Protein AF-A0A3B8QCZ8-F1 (afdb_monomer)

Mean predicted aligned error: 11.07 Å

Radius of gyration: 20.15 Å; Cα contacts (8 Å, |Δi|>4): 61; chains: 1; bounding box: 51×54×47 Å

Sequence (134 aa):
ALLTPEQQTAYAELQREERSNSARLMANSELLQMQSALGLSQEQQDQAFRALYAESERQFGNDPSDGFGQAPNFREMTERKLKALKGVLTPEQYERYRSMQEQQLKMVETLMPKGGKPGDVAIPQINILPVTPP

Foldseek 3Di:
DDADPVRVVVVVVVLVVVQLVQLQVQLVVVLVVLCVQQVADPQLSVQSSVLSSVLSSVVSVDDVVVVPPDDPPLVVSLVSSLVSSVVSHDPVSSVSSNVVSVVVVVVVVVQDDPPPDPPPGPPPPPPDDDDDDD

Nearest PDB structures (foldseek):
  3d3c-assembly3_C  TM=4.936E-01  e=5.785E+00  Escherichia coli K-12

pLDDT: mean 80.27, std 18.61, range [37.38, 97.88]

Solvent-accessible surface area (backbone atoms only — not comparable to full-atom values): 7979 Å² total; per-residue (Å²): 136,80,72,52,73,69,52,48,52,55,50,54,50,50,54,51,51,53,37,52,52,51,10,48,52,52,18,51,56,51,45,54,54,44,42,76,75,55,70,59,50,73,69,39,47,55,49,43,36,54,43,39,26,55,53,32,40,52,66,61,62,53,57,73,83,80,45,83,79,59,76,82,60,61,65,61,54,51,52,53,52,50,63,57,38,59,85,54,40,53,74,71,45,42,53,54,51,50,53,53,51,52,52,51,48,52,50,50,61,70,64,49,58,98,72,80,61,93,79,63,67,83,74,76,84,75,84,75,73,85,81,79,80,134

Structure (mmCIF, N/CA/C/O backbone):
data_AF-A0A3B8QCZ8-F1
#
_entry.id   AF-A0A3B8QCZ8-F1
#
loop_
_atom_site.group_PDB
_atom_site.id
_atom_site.type_symbol
_atom_site.label_atom_id
_atom_site.label_alt_id
_atom_site.label_comp_id
_atom_site.label_asym_id
_atom_site.label_entity_id
_atom_site.label_seq_id
_atom_site.pdbx_PDB_ins_code
_atom_site.Cartn_x
_atom_site.Cartn_y
_atom_site.Cartn_z
_atom_site.occupancy
_atom_site.B_iso_or_equiv
_atom_site.auth_seq_id
_atom_site.auth_comp_id
_atom_site.auth_asym_id
_atom_site.auth_atom_id
_atom_site.pdbx_PDB_model_num
ATOM 1 N N . ALA A 1 1 ? 21.831 -11.005 -29.656 1.00 51.06 1 ALA A N 1
ATOM 2 C CA . ALA A 1 1 ? 21.561 -9.627 -30.108 1.00 51.06 1 ALA A CA 1
ATOM 3 C C . ALA A 1 1 ? 21.579 -8.725 -28.882 1.00 51.06 1 ALA A C 1
ATOM 5 O O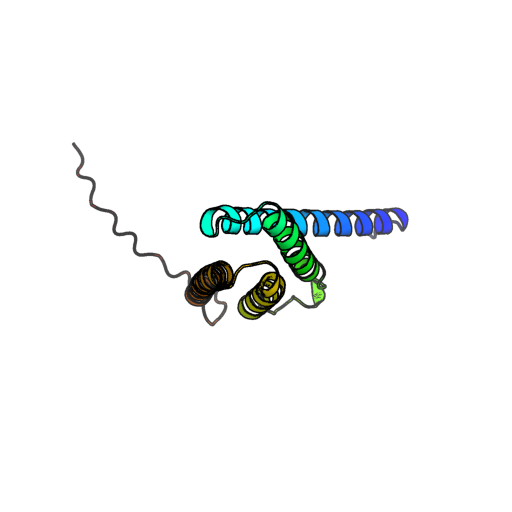 . ALA A 1 1 ? 20.925 -9.070 -27.908 1.00 51.06 1 ALA A O 1
ATOM 6 N N . LEU A 1 2 ? 22.376 -7.657 -28.897 1.00 72.62 2 LEU A N 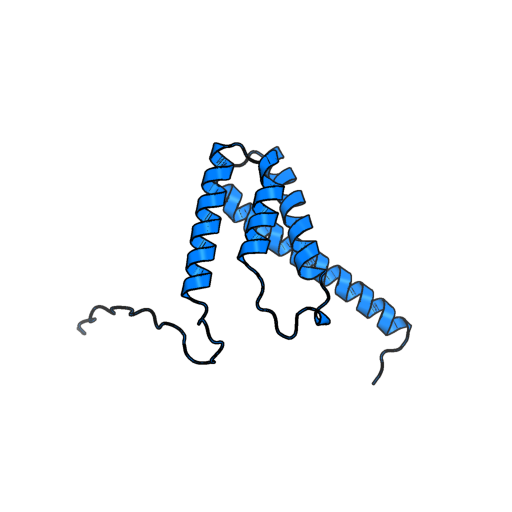1
ATOM 7 C CA . LEU A 1 2 ? 22.367 -6.609 -27.871 1.00 72.62 2 LEU A CA 1
ATOM 8 C C . LEU A 1 2 ? 21.478 -5.478 -28.402 1.00 72.62 2 LEU A C 1
ATOM 10 O O . LEU A 1 2 ? 21.616 -5.109 -29.566 1.00 72.62 2 LEU A O 1
ATOM 14 N N . LEU A 1 3 ? 20.537 -5.006 -27.585 1.00 76.62 3 LEU A N 1
ATOM 15 C CA . LEU A 1 3 ? 19.608 -3.924 -27.930 1.00 76.62 3 LEU A CA 1
ATOM 16 C C . LEU A 1 3 ? 20.383 -2.674 -28.388 1.00 76.62 3 LEU A C 1
ATOM 18 O O . LEU A 1 3 ? 21.423 -2.360 -27.797 1.00 76.62 3 LEU A O 1
ATOM 22 N N . THR A 1 4 ? 19.883 -1.953 -29.400 1.00 82.62 4 THR A N 1
ATOM 23 C CA . THR A 1 4 ? 20.427 -0.628 -29.767 1.00 82.62 4 THR A CA 1
ATOM 24 C C . THR A 1 4 ? 20.248 0.360 -28.603 1.00 82.62 4 THR A C 1
ATOM 26 O O . THR A 1 4 ? 19.394 0.124 -27.747 1.00 82.62 4 THR A O 1
ATOM 29 N N . PRO A 1 5 ? 21.013 1.463 -28.520 1.00 82.12 5 PRO A N 1
ATOM 30 C CA . PRO A 1 5 ? 20.860 2.443 -27.440 1.00 82.12 5 PRO A CA 1
ATOM 31 C C . PRO A 1 5 ? 19.417 2.946 -27.269 1.00 82.12 5 PRO A C 1
ATOM 33 O O . PRO A 1 5 ? 18.913 3.012 -26.153 1.00 82.12 5 PRO A O 1
ATOM 36 N N . GLU A 1 6 ? 18.710 3.197 -28.371 1.00 79.75 6 GLU A N 1
ATOM 37 C CA . GLU A 1 6 ? 17.304 3.617 -28.361 1.00 79.75 6 GLU A CA 1
ATOM 38 C C . GLU A 1 6 ? 16.391 2.514 -27.809 1.00 79.75 6 GLU A C 1
ATOM 40 O O . GLU A 1 6 ? 15.471 2.781 -27.037 1.00 79.75 6 GLU A O 1
ATOM 45 N N . GLN A 1 7 ? 16.674 1.254 -28.155 1.00 82.00 7 GLN A N 1
ATOM 46 C CA . GLN A 1 7 ? 15.956 0.098 -27.620 1.00 82.00 7 GLN A CA 1
ATOM 47 C C . GLN A 1 7 ? 16.240 -0.121 -26.128 1.00 82.00 7 GLN A C 1
ATOM 49 O O . GLN A 1 7 ? 15.352 -0.566 -25.408 1.00 82.00 7 GLN A O 1
ATOM 54 N N . GLN A 1 8 ? 17.442 0.205 -25.642 1.00 82.56 8 GLN A N 1
ATOM 55 C CA . GLN A 1 8 ? 17.772 0.142 -24.214 1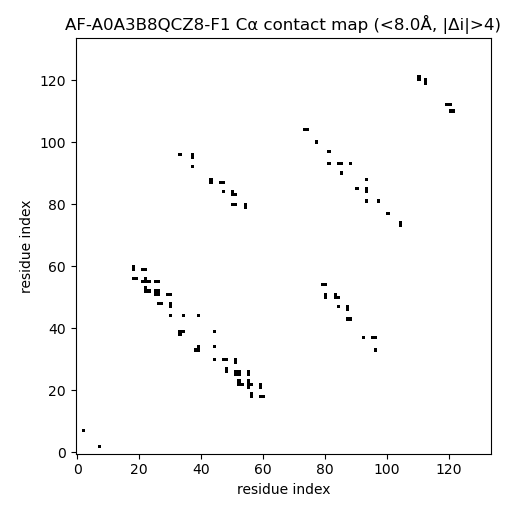.00 82.56 8 GLN A CA 1
ATOM 56 C C . GLN A 1 8 ? 16.990 1.189 -23.416 1.00 82.56 8 GLN A C 1
ATOM 58 O O . GLN A 1 8 ? 16.453 0.864 -22.356 1.00 82.56 8 GLN A O 1
ATOM 63 N N . THR A 1 9 ? 16.875 2.417 -23.932 1.00 85.56 9 THR A N 1
ATOM 64 C CA . THR A 1 9 ? 16.063 3.470 -23.306 1.00 85.56 9 THR A CA 1
ATOM 65 C C . THR A 1 9 ? 14.586 3.085 -23.267 1.00 85.56 9 THR A C 1
ATOM 67 O O . THR A 1 9 ? 13.997 3.084 -22.188 1.00 85.56 9 THR A O 1
ATOM 70 N N . ALA A 1 10 ? 14.012 2.672 -24.402 1.00 86.25 10 ALA A N 1
ATOM 71 C CA . ALA A 1 10 ? 12.611 2.254 -24.469 1.00 86.25 10 ALA A CA 1
ATOM 72 C C . ALA A 1 10 ? 12.317 1.054 -23.550 1.00 86.25 10 ALA A C 1
ATOM 74 O O . ALA A 1 10 ? 11.274 0.990 -22.903 1.00 86.25 10 ALA A O 1
ATOM 75 N N . TYR A 1 11 ? 13.258 0.112 -23.441 1.00 83.81 11 TYR A N 1
ATOM 76 C CA . TYR A 1 11 ? 13.133 -1.026 -22.534 1.00 83.81 11 TYR A CA 1
ATOM 77 C C . TYR A 1 11 ? 13.164 -0.604 -21.058 1.00 83.81 11 TYR A C 1
ATOM 79 O O . TYR A 1 11 ? 12.367 -1.092 -20.259 1.00 83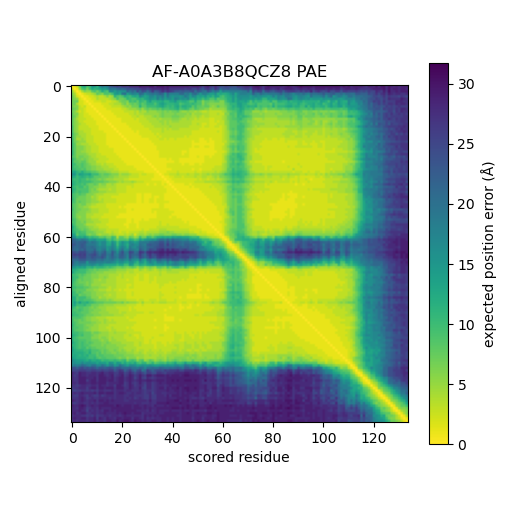.81 11 TYR A O 1
ATOM 87 N N . ALA A 1 12 ? 14.038 0.334 -20.683 1.00 85.56 12 ALA A N 1
ATOM 88 C CA . ALA A 1 12 ? 14.089 0.861 -19.320 1.00 85.56 12 ALA A CA 1
ATOM 89 C C . ALA A 1 12 ? 12.817 1.644 -18.942 1.00 85.56 12 ALA A C 1
ATOM 91 O O . ALA A 1 12 ? 12.382 1.590 -17.789 1.00 85.56 12 ALA A O 1
ATOM 92 N N . GLU A 1 13 ? 12.217 2.362 -19.894 1.00 87.69 13 GLU A N 1
ATOM 93 C CA . GLU A 1 13 ? 10.925 3.034 -19.718 1.00 87.69 13 GLU A CA 1
ATOM 94 C C . GLU A 1 13 ? 9.795 2.020 -19.525 1.00 87.69 13 GLU A C 1
ATOM 96 O O . GLU A 1 13 ? 9.085 2.098 -18.520 1.00 87.69 13 GLU A O 1
ATOM 101 N N . LEU A 1 14 ? 9.710 1.004 -20.390 1.00 86.94 14 LEU A N 1
ATOM 102 C CA . LEU A 1 14 ? 8.736 -0.082 -20.261 1.00 86.94 14 LEU A CA 1
ATOM 103 C C . LEU A 1 14 ? 8.825 -0.765 -18.887 1.00 86.94 14 LEU A C 1
ATOM 105 O O . LEU A 1 14 ? 7.817 -0.922 -18.203 1.00 86.94 14 LEU A O 1
ATOM 109 N N . GLN A 1 15 ? 10.034 -1.089 -18.419 1.00 86.25 15 GLN A N 1
ATOM 110 C CA . GLN A 1 15 ? 10.228 -1.681 -17.091 1.00 86.25 15 GLN A CA 1
ATOM 111 C C . GLN A 1 15 ? 9.778 -0.768 -15.942 1.00 86.25 15 GLN A C 1
ATOM 113 O O . GLN A 1 15 ? 9.380 -1.244 -14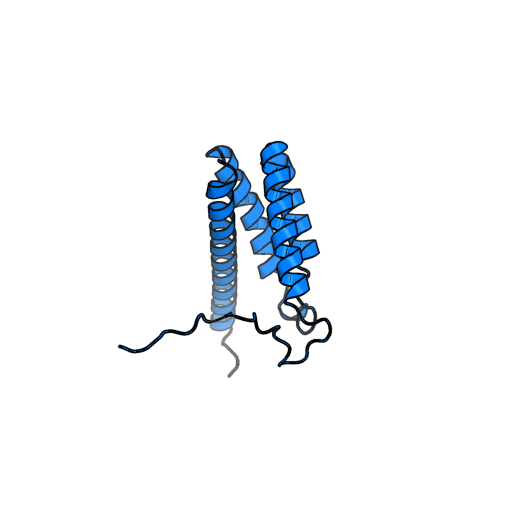.876 1.00 86.25 15 GLN A O 1
ATOM 118 N N . ARG A 1 16 ? 9.879 0.558 -16.087 1.00 87.31 16 ARG A N 1
ATOM 119 C CA . ARG A 1 16 ? 9.360 1.498 -15.079 1.00 87.31 16 ARG A CA 1
ATOM 120 C C . ARG A 1 16 ? 7.835 1.509 -15.082 1.00 87.31 16 ARG A C 1
ATOM 122 O O . ARG A 1 16 ? 7.240 1.456 -14.006 1.00 87.31 16 ARG A O 1
ATOM 129 N N . GLU A 1 17 ? 7.219 1.530 -16.259 1.00 88.62 17 GLU A N 1
ATOM 130 C CA . GLU A 1 17 ? 5.762 1.483 -16.399 1.00 88.62 17 GLU A CA 1
ATOM 131 C C . GLU A 1 17 ? 5.177 0.180 -15.848 1.00 88.62 17 GLU A C 1
ATOM 133 O O . GLU A 1 17 ? 4.238 0.216 -15.054 1.00 88.62 17 GLU A O 1
ATOM 138 N N . GLU A 1 18 ? 5.764 -0.969 -16.185 1.00 88.19 18 GLU A N 1
ATOM 139 C CA . GLU A 1 18 ? 5.331 -2.276 -15.679 1.00 88.19 18 GLU A CA 1
ATOM 140 C C . GLU A 1 18 ? 5.398 -2.358 -14.150 1.00 88.19 18 GLU A C 1
ATOM 142 O O . GLU A 1 18 ? 4.469 -2.866 -13.511 1.00 88.19 18 GLU A O 1
ATOM 147 N N . ARG A 1 19 ? 6.457 -1.807 -13.541 1.00 87.81 19 ARG A N 1
ATOM 148 C CA . ARG A 1 19 ? 6.591 -1.739 -12.079 1.00 87.81 19 ARG A CA 1
ATOM 149 C C . ARG A 1 19 ? 5.514 -0.866 -11.445 1.00 87.81 19 ARG A C 1
ATOM 151 O O . ARG A 1 19 ? 4.883 -1.299 -10.482 1.00 87.81 19 ARG A O 1
ATOM 158 N N . SER A 1 20 ? 5.260 0.322 -11.993 1.00 89.31 20 SER A N 1
ATOM 159 C CA . SER A 1 20 ? 4.202 1.214 -11.495 1.00 89.31 20 SER A CA 1
ATOM 160 C C . SER A 1 20 ? 2.812 0.586 -11.644 1.00 89.31 20 SER A C 1
ATOM 162 O O . SER A 1 20 ? 2.011 0.609 -10.706 1.00 89.31 20 SER A O 1
ATOM 164 N N . ASN A 1 21 ? 2.540 -0.057 -12.781 1.00 91.50 21 ASN A N 1
ATOM 165 C CA . ASN A 1 21 ? 1.284 -0.765 -13.020 1.00 91.50 21 ASN A CA 1
ATOM 166 C C . ASN A 1 21 ? 1.098 -1.921 -12.030 1.00 91.50 21 ASN A C 1
ATOM 168 O O . ASN A 1 21 ? 0.033 -2.044 -11.423 1.00 91.50 21 ASN A O 1
ATOM 172 N N . SER A 1 22 ? 2.142 -2.717 -11.797 1.00 90.50 22 SER A N 1
ATOM 173 C CA . SER A 1 22 ? 2.121 -3.818 -10.825 1.00 90.50 22 SER A CA 1
ATOM 174 C C . SER A 1 22 ? 1.894 -3.315 -9.398 1.00 90.50 22 SER A C 1
ATOM 176 O O . SER A 1 22 ? 1.050 -3.853 -8.677 1.00 90.50 22 SER A O 1
ATOM 178 N N . ALA A 1 23 ? 2.574 -2.234 -9.005 1.00 92.31 23 ALA A N 1
ATOM 179 C CA . ALA A 1 23 ? 2.386 -1.601 -7.704 1.00 92.31 23 ALA A CA 1
ATOM 180 C C . ALA A 1 23 ? 0.954 -1.080 -7.518 1.00 92.31 23 ALA A C 1
ATOM 182 O O . ALA A 1 23 ? 0.341 -1.287 -6.470 1.00 92.31 23 ALA A O 1
ATOM 183 N N . ARG A 1 24 ? 0.381 -0.462 -8.557 1.00 94.50 24 ARG A N 1
ATOM 184 C CA . ARG A 1 24 ? -1.007 0.019 -8.552 1.00 94.50 24 ARG A CA 1
ATOM 185 C C . ARG A 1 24 ? -2.005 -1.124 -8.412 1.00 94.50 24 ARG A C 1
ATOM 187 O O . ARG A 1 24 ? -2.950 -1.004 -7.635 1.00 94.50 24 ARG A O 1
ATOM 194 N N . LEU A 1 25 ? -1.815 -2.215 -9.151 1.00 95.50 25 LEU A N 1
ATOM 195 C CA . LEU A 1 25 ? -2.685 -3.390 -9.069 1.00 95.50 25 LEU A CA 1
ATOM 196 C C . LEU A 1 25 ? -2.653 -4.010 -7.668 1.00 95.50 25 LEU A C 1
ATOM 198 O O . LEU A 1 25 ? -3.710 -4.285 -7.102 1.00 95.50 25 LEU A O 1
ATOM 202 N N . MET A 1 26 ? -1.461 -4.163 -7.086 1.00 92.88 26 MET A N 1
ATOM 203 C CA . MET A 1 26 ? -1.299 -4.703 -5.735 1.00 92.88 26 MET A CA 1
ATOM 204 C C . MET A 1 26 ? -1.971 -3.813 -4.682 1.00 92.88 26 MET A C 1
ATOM 206 O O . MET A 1 26 ? -2.773 -4.305 -3.888 1.00 92.88 26 MET A O 1
ATOM 210 N N . ALA A 1 27 ? -1.716 -2.503 -4.728 1.00 95.38 27 ALA A N 1
ATOM 211 C CA . ALA A 1 27 ? -2.320 -1.547 -3.806 1.00 95.38 27 ALA A CA 1
ATOM 212 C C . ALA A 1 27 ? -3.854 -1.533 -3.898 1.00 95.38 27 ALA A C 1
ATOM 214 O O . ALA A 1 27 ? -4.528 -1.530 -2.871 1.00 95.38 27 ALA A O 1
ATOM 215 N N . ASN A 1 28 ? -4.417 -1.581 -5.111 1.00 96.38 28 ASN A N 1
ATOM 216 C CA . ASN A 1 28 ? -5.867 -1.646 -5.308 1.00 96.38 28 ASN A CA 1
ATOM 217 C C . ASN A 1 28 ? -6.474 -2.951 -4.782 1.00 96.38 28 ASN A C 1
ATOM 219 O O . ASN A 1 28 ? -7.533 -2.922 -4.159 1.00 96.38 28 ASN A O 1
ATOM 223 N N . SER A 1 29 ? -5.815 -4.090 -5.015 1.00 94.31 29 SER A N 1
ATOM 224 C CA . SER A 1 29 ? -6.289 -5.386 -4.522 1.00 94.31 29 SER A CA 1
ATOM 225 C C . SER A 1 29 ? -6.370 -5.407 -2.996 1.00 94.31 29 SER A C 1
ATOM 227 O O . SER A 1 29 ? -7.351 -5.882 -2.427 1.00 94.31 29 SER A O 1
ATOM 229 N N . GLU A 1 30 ? -5.345 -4.890 -2.323 1.00 93.88 30 GLU A N 1
ATOM 230 C CA . GLU A 1 30 ? -5.302 -4.842 -0.862 1.00 93.88 30 GLU A CA 1
ATOM 231 C C . GLU A 1 30 ? -6.276 -3.803 -0.299 1.00 93.88 30 GLU A C 1
ATOM 233 O O . GLU A 1 30 ? -6.994 -4.087 0.661 1.00 93.88 30 GLU A O 1
ATOM 238 N N . LEU A 1 31 ? -6.405 -2.643 -0.950 1.00 96.25 31 LEU A N 1
ATOM 239 C CA . LEU A 1 31 ? -7.406 -1.646 -0.582 1.00 96.25 31 LEU A CA 1
ATOM 240 C C . LEU A 1 31 ? -8.829 -2.214 -0.658 1.00 96.25 31 LEU A C 1
ATOM 242 O O . LEU A 1 31 ? -9.616 -1.987 0.257 1.00 96.25 31 LEU A O 1
ATOM 246 N N . LEU A 1 32 ? -9.157 -2.977 -1.704 1.00 95.12 32 LEU A N 1
ATOM 247 C CA . LEU A 1 32 ? -10.471 -3.606 -1.848 1.00 95.12 32 LEU A CA 1
ATOM 248 C C . LEU A 1 32 ? -10.763 -4.577 -0.691 1.00 95.12 32 LEU A C 1
ATOM 250 O O . LEU A 1 32 ? -11.862 -4.574 -0.130 1.00 95.12 32 LEU A O 1
ATOM 254 N N . GLN A 1 33 ? -9.766 -5.368 -0.283 1.00 91.69 33 GLN A N 1
ATOM 255 C CA . GLN A 1 33 ? -9.885 -6.244 0.885 1.00 91.69 33 GLN A CA 1
ATOM 256 C C . GLN A 1 33 ? -10.130 -5.431 2.163 1.00 91.69 33 GLN A C 1
ATOM 258 O O . GLN A 1 33 ? -11.054 -5.736 2.920 1.00 91.69 33 GLN A O 1
ATOM 263 N N . MET A 1 34 ? -9.362 -4.360 2.377 1.00 93.81 34 MET A N 1
ATOM 264 C CA . MET A 1 34 ? -9.517 -3.483 3.539 1.00 93.81 34 MET A CA 1
ATOM 265 C C . MET A 1 34 ? -10.877 -2.780 3.569 1.00 93.81 34 MET A C 1
ATOM 267 O O . MET A 1 34 ? -11.502 -2.724 4.625 1.00 93.81 34 MET A O 1
ATOM 271 N N . GLN A 1 35 ? -11.368 -2.277 2.435 1.00 91.81 35 GLN A N 1
ATOM 272 C CA . GLN A 1 35 ? -12.685 -1.641 2.338 1.00 91.81 35 GLN A CA 1
ATOM 273 C C . GLN A 1 35 ? -13.790 -2.593 2.800 1.00 91.81 35 GLN A C 1
ATOM 275 O O . GLN A 1 35 ? -14.611 -2.216 3.638 1.00 91.81 35 GLN A O 1
ATOM 280 N N . SER A 1 36 ? -13.762 -3.837 2.309 1.00 88.31 36 SER A N 1
ATOM 281 C CA . SER A 1 36 ? -14.760 -4.856 2.649 1.00 88.31 36 SER A CA 1
ATOM 282 C C . SER A 1 36 ? -14.746 -5.256 4.132 1.00 88.31 36 SER A C 1
ATOM 284 O O . SER A 1 36 ? -15.795 -5.555 4.697 1.00 88.31 36 SER A O 1
ATOM 286 N N . ALA A 1 37 ? -13.576 -5.225 4.780 1.00 91.25 37 ALA A N 1
ATOM 287 C CA . ALA A 1 37 ? -13.399 -5.709 6.149 1.00 91.25 37 ALA A CA 1
ATOM 288 C C . ALA A 1 37 ? -13.461 -4.607 7.225 1.00 91.25 37 ALA A C 1
ATOM 290 O O . ALA A 1 37 ? -13.837 -4.872 8.369 1.00 91.25 37 ALA A O 1
ATOM 291 N N . LEU A 1 38 ? -13.059 -3.379 6.886 1.00 95.12 38 LEU A N 1
ATOM 292 C CA . LEU A 1 38 ? -12.794 -2.309 7.857 1.00 95.12 38 LEU A CA 1
ATOM 293 C C . LEU A 1 38 ? -13.771 -1.132 7.762 1.00 95.12 38 LEU A C 1
ATOM 295 O O . LEU A 1 38 ? -13.764 -0.286 8.658 1.00 95.12 38 LEU A O 1
ATOM 299 N N . GLY A 1 39 ? -14.590 -1.060 6.705 1.00 93.56 39 GLY A N 1
ATOM 300 C CA . GLY A 1 39 ? -15.535 0.043 6.508 1.00 93.56 39 GLY A CA 1
ATOM 301 C C . GLY A 1 39 ? -14.831 1.400 6.426 1.00 93.56 39 GLY A C 1
ATOM 302 O O . GLY A 1 39 ? -15.163 2.317 7.171 1.00 93.56 39 GLY A O 1
ATOM 303 N N . LEU A 1 40 ? -13.804 1.501 5.578 1.00 95.25 40 LEU A N 1
ATOM 304 C CA . LEU A 1 40 ? -12.983 2.707 5.443 1.00 95.25 40 LEU A CA 1
ATOM 305 C C . LEU A 1 40 ? -13.792 3.886 4.882 1.00 95.25 40 LEU A C 1
ATOM 307 O O . LEU A 1 40 ? -14.509 3.727 3.891 1.00 95.25 40 LEU A O 1
ATOM 311 N N . SER A 1 41 ? -13.605 5.083 5.444 1.00 96.19 41 SER A N 1
ATOM 312 C CA . SER A 1 41 ? -14.100 6.320 4.824 1.00 96.19 41 SER A CA 1
ATOM 313 C C . SER A 1 41 ? -13.353 6.623 3.518 1.00 96.19 41 SER A C 1
ATOM 315 O O . SER A 1 41 ? -12.262 6.102 3.296 1.00 96.19 41 SER A O 1
ATOM 317 N N . GLN A 1 42 ? -13.894 7.495 2.659 1.00 96.00 42 GLN A N 1
ATOM 318 C CA . GLN A 1 42 ? -13.223 7.865 1.402 1.00 96.00 42 GLN A CA 1
ATOM 319 C C . GLN A 1 42 ? -11.817 8.438 1.640 1.00 96.00 42 GLN A C 1
ATOM 321 O O . GLN A 1 42 ? -10.865 8.047 0.974 1.00 96.00 42 GLN A O 1
ATOM 326 N N . GLU A 1 43 ? -11.668 9.311 2.638 1.00 96.69 43 GLU A N 1
ATOM 327 C CA . GLU A 1 43 ? -10.367 9.885 2.991 1.00 96.69 43 GLU A CA 1
ATOM 328 C C . GLU A 1 43 ? -9.374 8.805 3.445 1.00 96.69 43 GLU A C 1
ATOM 330 O O . GLU A 1 43 ? -8.216 8.800 3.022 1.00 96.69 43 GLU A O 1
ATOM 335 N N . GLN A 1 44 ? -9.833 7.839 4.249 1.00 97.25 44 GLN A N 1
ATOM 336 C CA . GLN A 1 44 ? -9.002 6.709 4.663 1.00 97.25 44 GLN A CA 1
ATOM 337 C C . GLN A 1 44 ? -8.631 5.811 3.484 1.00 97.25 44 GLN A C 1
ATOM 339 O O . GLN A 1 44 ? -7.515 5.302 3.448 1.00 97.25 44 GLN A O 1
ATOM 344 N N . GLN A 1 45 ? -9.528 5.616 2.514 1.00 97.56 45 GLN A N 1
ATOM 345 C CA . GLN A 1 45 ? -9.239 4.836 1.311 1.00 97.56 45 GLN A CA 1
ATOM 346 C C . GLN A 1 45 ? -8.138 5.491 0.475 1.00 97.56 45 GLN A C 1
ATOM 348 O O . GLN A 1 45 ? -7.191 4.812 0.082 1.00 97.56 45 GLN A O 1
ATOM 353 N N . ASP A 1 46 ? -8.216 6.805 0.263 1.00 97.75 46 ASP A N 1
ATOM 354 C CA . ASP A 1 46 ? -7.221 7.549 -0.513 1.00 97.75 46 ASP A CA 1
ATOM 355 C C . ASP A 1 46 ? -5.845 7.530 0.172 1.00 97.75 46 ASP A C 1
ATOM 357 O O . ASP A 1 46 ? -4.811 7.324 -0.472 1.00 97.75 46 ASP A O 1
ATOM 361 N N . GLN A 1 47 ? -5.815 7.717 1.494 1.00 97.50 47 GLN A N 1
ATOM 362 C CA . GLN A 1 47 ? -4.581 7.655 2.278 1.00 97.50 47 GLN A CA 1
ATOM 363 C C . GLN A 1 47 ? -4.007 6.231 2.335 1.00 97.50 47 GLN A C 1
ATOM 365 O O . GLN A 1 47 ? -2.797 6.052 2.177 1.00 97.50 47 GLN A O 1
ATOM 370 N N . ALA A 1 48 ? -4.861 5.215 2.497 1.00 97.31 48 ALA A N 1
ATOM 371 C CA . ALA A 1 48 ? -4.450 3.815 2.498 1.00 97.31 48 ALA A CA 1
ATOM 372 C C . ALA A 1 48 ? -3.890 3.411 1.133 1.00 97.31 48 ALA A C 1
ATOM 374 O O . ALA A 1 48 ? -2.825 2.803 1.077 1.00 97.31 48 ALA A O 1
ATOM 375 N N . PHE A 1 49 ? -4.532 3.820 0.034 1.00 97.88 49 PHE A N 1
ATOM 376 C CA . PHE A 1 49 ? -4.018 3.594 -1.315 1.00 97.88 49 PHE A CA 1
ATOM 377 C C . PHE A 1 49 ? -2.601 4.146 -1.474 1.00 97.88 49 PHE A C 1
ATOM 379 O O . PHE A 1 49 ? -1.710 3.427 -1.916 1.00 97.88 49 PHE A O 1
ATOM 386 N N . ARG A 1 50 ? -2.367 5.406 -1.080 1.00 96.94 50 ARG A N 1
ATOM 387 C CA . ARG A 1 50 ? -1.040 6.040 -1.179 1.00 96.94 50 ARG A CA 1
ATOM 388 C C . ARG A 1 50 ? 0.016 5.283 -0.374 1.00 96.94 50 ARG A C 1
ATOM 390 O O . ARG A 1 50 ? 1.116 5.065 -0.878 1.00 96.94 50 ARG A O 1
ATOM 397 N N . ALA A 1 51 ? -0.320 4.869 0.847 1.00 96.25 51 ALA A N 1
ATOM 398 C CA . ALA A 1 51 ? 0.573 4.095 1.706 1.00 96.25 51 ALA A CA 1
ATOM 399 C C . ALA A 1 51 ? 0.910 2.719 1.099 1.00 96.25 51 ALA A C 1
ATOM 401 O O . ALA A 1 51 ? 2.079 2.343 1.020 1.00 96.25 51 ALA A O 1
ATOM 402 N N . LEU A 1 52 ? -0.105 1.993 0.625 1.00 95.56 52 LEU A N 1
ATOM 403 C CA . LEU A 1 52 ? 0.046 0.668 0.019 1.00 95.56 52 LEU A CA 1
ATOM 404 C C . LEU A 1 52 ? 0.788 0.718 -1.320 1.00 95.56 52 LEU A C 1
ATOM 406 O O . LEU A 1 52 ? 1.622 -0.143 -1.595 1.00 95.56 52 LEU A O 1
ATOM 410 N N . TYR A 1 53 ? 0.518 1.735 -2.138 1.00 95.56 53 TYR A N 1
ATOM 411 C CA . TYR A 1 53 ? 1.203 1.959 -3.407 1.00 95.56 53 TYR A CA 1
ATOM 412 C C . TYR A 1 53 ? 2.696 2.207 -3.189 1.00 95.56 53 TYR A C 1
ATOM 414 O O . TYR A 1 53 ? 3.510 1.545 -3.824 1.00 95.56 53 TYR A O 1
ATOM 422 N N . ALA A 1 54 ? 3.061 3.067 -2.233 1.00 93.25 54 ALA A N 1
ATOM 423 C CA . ALA A 1 54 ? 4.461 3.340 -1.911 1.00 93.25 54 ALA A CA 1
ATOM 424 C C . ALA A 1 54 ? 5.216 2.084 -1.434 1.00 93.25 54 ALA A C 1
ATOM 426 O O . ALA A 1 54 ? 6.361 1.861 -1.828 1.00 93.25 54 ALA A O 1
ATOM 427 N N . GLU A 1 55 ? 4.588 1.236 -0.613 1.00 91.81 55 GLU A N 1
ATOM 428 C CA . GLU A 1 55 ? 5.198 -0.036 -0.201 1.00 91.81 55 GLU A CA 1
ATOM 429 C C . GLU A 1 55 ? 5.278 -1.050 -1.352 1.00 91.81 55 GLU A C 1
ATOM 431 O O . 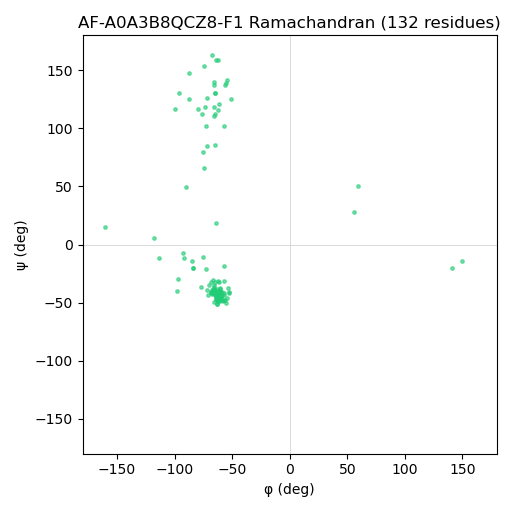GLU A 1 55 ? 6.270 -1.773 -1.465 1.00 91.81 55 GLU A O 1
ATOM 436 N N . SER A 1 56 ? 4.292 -1.064 -2.251 1.00 90.50 56 SER A N 1
ATOM 437 C CA . SER A 1 56 ? 4.311 -1.921 -3.442 1.00 90.50 56 SER A CA 1
ATOM 438 C C . SER A 1 56 ? 5.399 -1.483 -4.431 1.00 90.50 56 SER A C 1
ATOM 440 O O . SER A 1 56 ? 6.130 -2.320 -4.955 1.00 90.50 56 SER A O 1
ATOM 442 N N . GLU A 1 57 ? 5.591 -0.178 -4.642 1.00 89.62 57 GLU A N 1
ATOM 443 C CA . GLU A 1 57 ? 6.690 0.344 -5.464 1.00 89.62 57 GLU A CA 1
ATOM 444 C C . GLU A 1 57 ? 8.059 -0.038 -4.906 1.00 89.62 57 GLU A C 1
ATOM 446 O O . GLU A 1 57 ? 8.952 -0.377 -5.675 1.00 89.62 57 GLU A O 1
ATOM 451 N N . ARG A 1 58 ? 8.233 -0.045 -3.579 1.00 86.81 58 ARG A N 1
ATOM 452 C CA . ARG A 1 58 ? 9.476 -0.520 -2.949 1.00 86.81 58 ARG A CA 1
ATOM 453 C C . ARG A 1 58 ? 9.696 -2.008 -3.186 1.00 86.81 58 ARG A C 1
ATOM 455 O O . ARG A 1 58 ? 10.815 -2.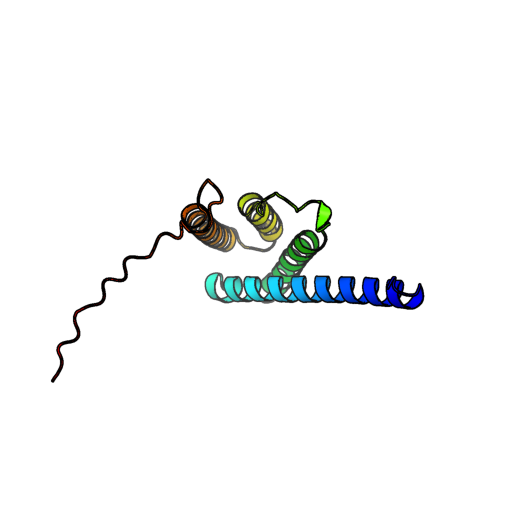420 -3.469 1.00 86.81 58 ARG A O 1
ATOM 462 N N . GLN A 1 59 ? 8.634 -2.807 -3.112 1.00 82.12 59 GLN A N 1
ATOM 463 C CA . GLN A 1 59 ? 8.711 -4.243 -3.365 1.00 82.12 59 GLN A CA 1
ATOM 464 C C . GLN A 1 59 ? 9.139 -4.556 -4.806 1.00 82.12 59 GLN A C 1
ATOM 466 O O . GLN A 1 59 ? 9.982 -5.424 -5.008 1.00 82.12 59 GLN A O 1
ATOM 471 N N . PHE A 1 60 ? 8.582 -3.850 -5.794 1.00 78.69 60 PHE A N 1
ATOM 472 C CA . PHE A 1 60 ? 8.933 -4.030 -7.209 1.00 78.69 60 PHE A CA 1
ATOM 473 C C . PHE A 1 60 ? 10.171 -3.227 -7.643 1.00 78.69 60 PHE A C 1
ATOM 475 O O . PHE A 1 60 ? 10.700 -3.439 -8.732 1.00 78.69 60 PHE A O 1
ATOM 482 N N . GLY A 1 61 ? 10.608 -2.271 -6.824 1.00 66.81 61 GLY A N 1
ATOM 483 C CA . GLY A 1 61 ? 11.756 -1.403 -7.070 1.00 66.81 61 GLY A CA 1
ATOM 484 C C . GLY A 1 61 ? 13.097 -2.010 -6.666 1.00 66.81 61 GLY A C 1
ATOM 485 O O . GLY A 1 61 ? 14.118 -1.559 -7.181 1.00 66.81 61 GLY A O 1
ATOM 486 N N . ASN A 1 62 ? 13.092 -3.021 -5.792 1.00 63.31 62 ASN A N 1
ATOM 487 C CA . ASN A 1 62 ? 14.293 -3.776 -5.444 1.00 63.31 62 ASN A CA 1
ATOM 488 C C . ASN A 1 62 ? 14.806 -4.558 -6.661 1.00 63.31 62 ASN A C 1
ATOM 490 O O . ASN A 1 62 ? 14.024 -5.101 -7.444 1.00 63.31 62 ASN A O 1
ATOM 494 N N . ASP A 1 63 ? 16.126 -4.578 -6.827 1.00 52.22 63 ASP A N 1
ATOM 495 C CA . ASP A 1 63 ? 16.782 -5.179 -7.980 1.00 52.22 63 ASP A CA 1
ATOM 496 C C . ASP A 1 63 ? 16.534 -6.702 -7.985 1.00 52.22 63 ASP A C 1
ATOM 498 O O . ASP A 1 63 ? 16.752 -7.358 -6.964 1.00 52.22 63 ASP A O 1
ATOM 502 N N . PRO A 1 64 ? 16.089 -7.316 -9.097 1.00 49.94 64 PRO A N 1
ATOM 503 C CA . PRO A 1 64 ? 15.981 -8.772 -9.184 1.00 49.94 64 PRO A CA 1
ATOM 504 C C . PRO A 1 64 ? 17.316 -9.496 -8.913 1.00 49.94 64 PRO A C 1
ATOM 506 O O . PRO A 1 64 ? 17.298 -10.677 -8.564 1.00 49.94 64 PRO A O 1
ATOM 509 N N . SER A 1 65 ? 18.465 -8.811 -9.009 1.00 47.41 65 SER A N 1
ATOM 510 C CA . SER A 1 65 ? 19.775 -9.333 -8.597 1.00 47.41 65 SER A CA 1
ATOM 511 C C . SER A 1 65 ? 19.985 -9.430 -7.077 1.00 47.41 65 SER A C 1
ATOM 513 O O . SER A 1 65 ? 20.764 -10.282 -6.653 1.00 47.41 65 SER A O 1
ATOM 515 N N . ASP A 1 66 ? 19.229 -8.692 -6.253 1.00 49.44 66 ASP A N 1
ATOM 516 C CA . ASP A 1 66 ? 19.208 -8.862 -4.785 1.00 49.44 66 ASP A CA 1
ATOM 517 C C . ASP A 1 66 ? 18.413 -10.117 -4.352 1.00 49.44 66 ASP A C 1
ATOM 519 O O . ASP A 1 66 ? 18.452 -10.533 -3.192 1.00 49.44 66 ASP A O 1
ATOM 523 N N . GLY A 1 67 ? 17.678 -10.735 -5.286 1.00 45.38 67 GLY A N 1
ATOM 524 C CA . GLY A 1 67 ? 16.652 -11.746 -5.019 1.00 45.38 67 GLY A CA 1
ATOM 525 C C . GLY A 1 67 ? 16.898 -13.136 -5.609 1.00 45.38 67 GLY A C 1
ATOM 526 O O . GLY A 1 67 ? 16.031 -13.999 -5.467 1.00 45.38 67 GLY A O 1
ATOM 527 N N . PHE A 1 68 ? 18.051 -13.418 -6.228 1.00 37.38 68 PHE A N 1
ATOM 528 C CA . PHE A 1 68 ? 18.406 -14.789 -6.633 1.00 37.38 68 PHE A CA 1
ATOM 529 C C . PHE A 1 68 ? 18.821 -15.627 -5.408 1.00 37.38 68 PHE A C 1
ATOM 531 O O . PHE A 1 68 ? 19.971 -16.029 -5.262 1.00 37.38 68 PHE A O 1
ATOM 538 N N . GLY A 1 69 ? 17.881 -15.879 -4.491 1.00 44.50 69 GLY A N 1
ATOM 539 C CA . GLY A 1 69 ? 18.072 -16.828 -3.389 1.00 44.50 69 GLY A CA 1
ATOM 540 C C . GLY A 1 69 ? 17.329 -16.522 -2.090 1.00 44.50 69 GLY A C 1
ATOM 541 O O . GLY A 1 69 ? 17.219 -17.417 -1.253 1.00 44.50 69 GLY A O 1
ATOM 542 N N . GLN A 1 70 ? 16.798 -15.311 -1.898 1.00 49.84 70 GLN A N 1
ATOM 543 C CA . GLN A 1 70 ? 16.020 -14.993 -0.698 1.00 49.84 70 GLN A CA 1
ATOM 544 C C . GLN A 1 70 ? 14.528 -15.074 -0.996 1.00 49.84 70 GLN A C 1
ATOM 546 O O . GLN A 1 70 ? 13.993 -14.325 -1.811 1.00 49.84 70 GLN A O 1
ATOM 551 N N . ALA A 1 71 ? 13.852 -16.008 -0.324 1.00 59.62 71 ALA A N 1
ATOM 552 C CA . ALA A 1 71 ? 12.400 -16.020 -0.295 1.00 59.62 71 ALA A CA 1
ATOM 553 C C . ALA A 1 71 ? 11.904 -14.653 0.215 1.00 59.62 71 ALA A C 1
ATOM 555 O O . ALA A 1 71 ? 12.500 -14.115 1.155 1.00 59.62 71 ALA A O 1
ATOM 556 N N . PRO A 1 72 ? 10.841 -14.081 -0.376 1.00 68.06 72 PRO A N 1
ATOM 557 C CA . PRO A 1 72 ? 10.283 -12.819 0.092 1.00 68.06 72 PRO A CA 1
ATOM 558 C C . PRO A 1 72 ? 10.020 -12.886 1.600 1.00 68.06 72 PRO A C 1
ATOM 560 O O . PRO A 1 72 ? 9.344 -13.795 2.088 1.00 68.06 72 PRO A O 1
ATOM 563 N N . ASN A 1 73 ? 10.576 -11.930 2.351 1.00 81.69 73 ASN A N 1
ATOM 564 C CA . ASN A 1 73 ? 10.360 -11.831 3.790 1.00 81.69 73 ASN A CA 1
ATOM 565 C C . ASN A 1 73 ? 8.957 -11.264 4.053 1.00 81.69 73 ASN A C 1
ATOM 567 O O . ASN A 1 73 ? 8.779 -10.071 4.306 1.00 81.69 73 ASN A O 1
ATOM 571 N N . PHE A 1 74 ? 7.951 -12.138 3.955 1.00 82.00 74 PHE A N 1
ATOM 572 C CA . PHE A 1 74 ? 6.540 -11.787 4.124 1.00 82.00 74 PHE A CA 1
ATOM 573 C C . PHE A 1 74 ? 6.274 -11.063 5.445 1.00 82.00 74 PHE A C 1
ATOM 575 O O . PHE A 1 74 ? 5.496 -10.116 5.474 1.00 82.00 74 PHE A O 1
ATOM 582 N N . ARG A 1 75 ? 6.962 -11.460 6.522 1.00 87.25 75 ARG A N 1
ATOM 583 C CA . ARG A 1 75 ? 6.814 -10.830 7.836 1.00 87.25 75 ARG A CA 1
ATOM 584 C C . ARG A 1 75 ? 7.237 -9.367 7.809 1.00 87.25 75 ARG A C 1
ATOM 586 O O . ARG A 1 75 ? 6.468 -8.502 8.213 1.00 87.25 75 ARG A O 1
ATOM 593 N N . GLU A 1 76 ? 8.426 -9.085 7.289 1.00 88.12 76 GLU A N 1
ATOM 594 C CA . GLU A 1 76 ? 8.930 -7.714 7.194 1.00 88.12 76 GLU A CA 1
ATOM 595 C C . GLU A 1 76 ? 8.046 -6.854 6.279 1.00 88.12 76 GLU A C 1
ATOM 597 O O . GLU A 1 76 ? 7.729 -5.711 6.605 1.00 88.12 76 GLU A O 1
ATOM 602 N N . MET A 1 77 ? 7.580 -7.414 5.159 1.00 87.62 77 MET A N 1
ATOM 603 C CA . MET A 1 77 ? 6.635 -6.730 4.275 1.00 87.62 77 MET A CA 1
ATOM 604 C C . MET A 1 77 ? 5.341 -6.352 5.004 1.00 87.62 77 MET A C 1
ATOM 606 O O . MET A 1 77 ? 4.896 -5.207 4.915 1.00 87.62 77 MET A O 1
ATOM 610 N N . THR A 1 78 ? 4.755 -7.291 5.748 1.00 90.88 78 THR A N 1
ATOM 611 C CA . THR A 1 78 ? 3.563 -7.049 6.564 1.00 90.88 78 THR A CA 1
ATOM 612 C C . THR A 1 78 ? 3.815 -5.964 7.613 1.00 90.88 78 THR A C 1
ATOM 614 O O . THR A 1 78 ? 3.007 -5.046 7.747 1.00 90.88 78 THR A O 1
ATOM 617 N N . GLU A 1 79 ? 4.944 -6.005 8.321 1.00 92.75 79 GLU A N 1
ATOM 618 C CA . GLU A 1 79 ? 5.293 -5.005 9.337 1.00 92.75 79 GLU A CA 1
ATOM 619 C C . GLU A 1 79 ? 5.421 -3.591 8.754 1.00 92.75 79 GLU A C 1
ATOM 621 O O . GLU A 1 79 ? 4.917 -2.629 9.346 1.00 92.75 79 GLU A O 1
ATOM 626 N N . ARG A 1 80 ? 6.038 -3.445 7.574 1.00 92.75 80 ARG A N 1
ATOM 627 C CA . ARG A 1 80 ? 6.139 -2.142 6.899 1.00 92.75 80 ARG A CA 1
ATOM 628 C C . ARG A 1 80 ? 4.768 -1.597 6.505 1.00 92.75 80 ARG A C 1
ATOM 630 O O . ARG A 1 80 ? 4.489 -0.427 6.773 1.00 92.75 80 ARG A O 1
ATOM 637 N N . LYS A 1 81 ? 3.887 -2.443 5.961 1.00 92.88 81 LYS A N 1
ATOM 638 C CA . LYS A 1 81 ? 2.503 -2.057 5.633 1.00 92.88 81 LYS A CA 1
ATOM 639 C C . LYS A 1 81 ? 1.721 -1.629 6.872 1.00 92.88 81 LYS A C 1
ATOM 641 O O . LYS A 1 81 ? 1.076 -0.584 6.855 1.00 92.88 81 LYS A O 1
ATOM 646 N N . LEU A 1 82 ? 1.817 -2.389 7.966 1.00 95.50 82 LEU A N 1
ATOM 647 C CA . LEU A 1 82 ? 1.191 -2.025 9.239 1.00 95.50 82 LEU A CA 1
ATOM 648 C C . LEU A 1 82 ? 1.689 -0.658 9.715 1.00 95.50 82 LEU A C 1
ATOM 650 O O . LEU A 1 82 ? 0.893 0.237 9.991 1.00 95.50 82 LEU A O 1
ATOM 654 N N . LYS A 1 83 ? 3.005 -0.439 9.718 1.00 96.06 83 LYS A N 1
ATOM 655 C CA . LYS A 1 83 ? 3.584 0.852 10.101 1.00 96.06 83 LYS A CA 1
ATOM 656 C C . LYS A 1 83 ? 3.060 2.008 9.241 1.00 96.06 83 LYS A C 1
ATOM 658 O O . LYS A 1 83 ? 2.753 3.063 9.793 1.00 96.06 83 LYS A O 1
ATOM 663 N N . ALA A 1 84 ? 2.937 1.811 7.929 1.00 94.50 84 ALA A N 1
ATOM 664 C CA . ALA A 1 84 ? 2.445 2.830 7.003 1.00 94.50 84 ALA A CA 1
ATOM 665 C C . ALA A 1 84 ? 0.959 3.177 7.225 1.00 94.50 84 ALA A C 1
ATOM 667 O O . ALA A 1 84 ? 0.557 4.321 7.028 1.00 94.50 84 ALA A O 1
ATOM 668 N N . LEU A 1 85 ? 0.153 2.217 7.686 1.00 96.62 85 LEU A N 1
ATOM 669 C CA . LEU A 1 85 ? -1.290 2.383 7.884 1.00 96.62 85 LEU A CA 1
ATOM 670 C C . LEU A 1 85 ? -1.688 2.838 9.294 1.00 96.62 85 LEU A C 1
ATOM 672 O O . LEU A 1 85 ? -2.830 3.248 9.499 1.00 96.62 85 LEU A O 1
ATOM 676 N N . LYS A 1 86 ? -0.768 2.821 10.266 1.00 93.88 86 LYS A N 1
ATOM 677 C CA . LYS A 1 86 ? -1.054 3.155 11.674 1.00 93.88 86 LYS A CA 1
ATOM 678 C C . LYS A 1 86 ? -1.648 4.557 11.884 1.00 93.88 86 LYS A C 1
ATOM 680 O O . LYS A 1 86 ? -2.404 4.749 12.826 1.00 93.88 86 LYS A O 1
ATOM 685 N N . GLY A 1 87 ? -1.293 5.527 11.038 1.00 92.94 87 GLY A N 1
ATOM 686 C CA . GLY A 1 87 ? -1.834 6.894 11.088 1.00 92.94 87 GLY A CA 1
ATOM 687 C C . GLY A 1 87 ? -3.064 7.131 10.206 1.00 92.94 87 GLY A C 1
ATOM 688 O O . GLY A 1 87 ? -3.649 8.204 10.272 1.00 92.94 87 GLY A O 1
ATOM 689 N N . VAL A 1 88 ? -3.432 6.151 9.377 1.00 96.50 88 VAL A N 1
ATOM 690 C CA . VAL A 1 88 ? -4.565 6.222 8.439 1.00 96.50 88 VAL A CA 1
ATOM 691 C C . VAL A 1 88 ? -5.800 5.545 9.034 1.00 96.50 88 VAL A C 1
ATOM 693 O O . VAL A 1 88 ? -6.932 6.008 8.891 1.00 96.50 88 VAL A O 1
ATOM 696 N N . LEU A 1 89 ? -5.581 4.418 9.706 1.00 96.69 89 LEU A N 1
ATOM 697 C CA . LEU A 1 89 ? -6.633 3.628 10.322 1.00 96.69 89 LEU A CA 1
ATOM 698 C C . LEU A 1 89 ? -6.927 4.121 11.738 1.00 96.69 89 LEU A C 1
ATOM 700 O O . LEU A 1 89 ? -6.031 4.541 12.469 1.00 96.69 89 LEU A O 1
ATOM 704 N N . THR A 1 90 ? -8.188 4.004 12.150 1.00 97.12 90 THR A N 1
ATOM 705 C CA . THR A 1 90 ? -8.538 4.087 13.576 1.00 97.12 90 THR A CA 1
ATOM 706 C C . THR A 1 90 ? -7.896 2.924 14.344 1.00 97.12 90 THR A C 1
ATOM 708 O O . THR A 1 90 ? -7.582 1.896 13.731 1.00 97.12 90 THR A O 1
ATOM 711 N N . PRO A 1 91 ? -7.716 3.026 15.673 1.00 97.00 91 PRO A N 1
ATOM 712 C CA . PRO A 1 91 ? -7.160 1.934 16.472 1.00 97.00 91 PRO A CA 1
ATOM 713 C C . PRO A 1 91 ? -7.894 0.601 16.267 1.00 97.00 91 PRO A C 1
ATOM 715 O O . PRO A 1 91 ? -7.263 -0.441 16.099 1.00 97.00 91 PRO A O 1
ATOM 718 N N . GLU A 1 92 ? -9.225 0.628 16.194 1.00 95.62 92 GLU A N 1
ATOM 719 C CA . GLU A 1 92 ? -10.050 -0.565 16.008 1.00 95.62 92 GLU A CA 1
ATOM 720 C C . GLU A 1 92 ? -9.873 -1.175 14.610 1.00 95.62 92 GLU A C 1
ATOM 722 O O . GLU A 1 92 ? -9.771 -2.396 14.469 1.00 95.62 92 GLU A O 1
ATOM 727 N N . GLN A 1 93 ? -9.815 -0.342 13.564 1.00 96.81 93 GLN A N 1
ATOM 728 C CA . GLN A 1 93 ? -9.551 -0.799 12.194 1.00 96.81 93 GLN A CA 1
ATOM 729 C C . GLN A 1 93 ? -8.129 -1.349 12.055 1.00 96.81 93 GLN A C 1
ATOM 731 O O . GLN A 1 93 ? -7.924 -2.354 11.375 1.00 96.81 93 GLN A O 1
ATOM 736 N N . TYR A 1 94 ? -7.159 -0.716 12.716 1.00 97.12 94 TYR A N 1
ATOM 737 C CA . TYR A 1 94 ? -5.766 -1.137 12.714 1.00 97.12 94 TYR A CA 1
ATOM 738 C C . TYR A 1 94 ? -5.594 -2.524 13.335 1.00 97.12 94 TYR A C 1
ATOM 740 O O . TYR A 1 94 ? -4.974 -3.389 12.722 1.00 97.12 94 TYR A O 1
ATOM 748 N N . GLU A 1 95 ? -6.180 -2.773 14.508 1.00 96.06 95 GLU A N 1
ATOM 749 C CA . GLU A 1 95 ? -6.074 -4.083 15.163 1.00 96.06 95 GLU A CA 1
ATOM 750 C C . GLU A 1 95 ? -6.776 -5.190 14.366 1.00 96.06 95 GLU A C 1
ATOM 752 O O . GLU A 1 95 ? -6.242 -6.293 14.227 1.00 96.06 95 GLU A O 1
ATOM 757 N N . ARG A 1 96 ? -7.931 -4.896 13.750 1.00 95.38 96 ARG A N 1
ATOM 758 C CA . ARG A 1 96 ? -8.588 -5.843 12.831 1.00 95.38 96 ARG A CA 1
ATOM 759 C C . ARG A 1 96 ? -7.697 -6.175 11.640 1.00 95.38 96 ARG A C 1
ATOM 761 O O . ARG A 1 96 ? -7.496 -7.347 11.330 1.00 95.38 96 ARG A O 1
ATOM 768 N N . TYR A 1 97 ? -7.140 -5.150 11.001 1.00 94.94 97 TYR A N 1
ATOM 769 C CA . TYR A 1 97 ? -6.249 -5.319 9.862 1.00 94.94 97 TYR A CA 1
ATOM 770 C C . TYR A 1 97 ? -4.990 -6.111 10.231 1.00 94.94 97 TYR A C 1
ATOM 772 O O . TYR A 1 97 ? -4.621 -7.056 9.536 1.00 94.94 97 TYR A O 1
ATOM 780 N N . ARG A 1 98 ? -4.370 -5.787 11.368 1.00 95.12 98 ARG A N 1
ATOM 781 C CA . ARG A 1 98 ? -3.226 -6.517 11.914 1.00 95.12 98 ARG A CA 1
ATOM 782 C C . ARG A 1 98 ? -3.543 -7.993 12.121 1.00 95.12 98 ARG A C 1
ATOM 784 O O . ARG A 1 98 ? -2.775 -8.838 11.671 1.00 95.12 98 ARG A O 1
ATOM 791 N N . SER A 1 99 ? -4.675 -8.308 12.745 1.00 94.88 99 SER A N 1
ATOM 792 C CA . SER A 1 99 ? -5.083 -9.696 12.970 1.00 94.88 99 SER A CA 1
ATOM 793 C C . SER A 1 99 ? -5.263 -10.462 11.654 1.00 94.88 99 SER A C 1
ATOM 795 O O . SER A 1 99 ? -4.790 -11.593 11.532 1.00 94.88 99 SER A O 1
ATOM 797 N N . MET A 1 100 ? -5.867 -9.837 10.636 1.00 92.19 100 MET A N 1
ATOM 798 C CA . MET A 1 100 ? -5.994 -10.437 9.301 1.00 92.19 100 MET A CA 1
ATOM 799 C C . MET A 1 100 ? -4.626 -10.732 8.673 1.00 92.19 100 MET A C 1
ATOM 801 O O . MET A 1 100 ? -4.414 -11.814 8.128 1.00 92.19 100 MET A O 1
ATOM 805 N N . GLN A 1 101 ? -3.686 -9.792 8.774 1.00 92.38 101 GLN A N 1
ATOM 806 C CA . GLN A 1 101 ? -2.332 -9.952 8.246 1.00 92.38 101 GLN A CA 1
ATOM 807 C C . GLN A 1 101 ? -1.552 -11.057 8.976 1.00 92.38 101 GLN A C 1
ATOM 809 O O . GLN A 1 101 ? -0.882 -11.867 8.340 1.00 92.38 101 GLN A O 1
ATOM 814 N N . GLU A 1 102 ? -1.686 -11.159 10.300 1.00 92.50 102 GLU A N 1
ATOM 815 C CA . GLU A 1 102 ? -1.080 -12.237 11.094 1.00 92.50 102 GLU A CA 1
ATOM 816 C C . GLU A 1 102 ? -1.642 -13.618 10.715 1.00 92.50 102 GLU A C 1
ATOM 818 O O . GLU A 1 102 ? -0.893 -14.594 10.624 1.00 92.50 102 GLU A O 1
ATOM 823 N N . GLN A 1 103 ? -2.946 -13.714 10.437 1.00 91.81 103 GLN A N 1
ATOM 824 C CA . GLN A 1 103 ? -3.569 -14.952 9.958 1.00 91.81 103 GLN A CA 1
ATOM 825 C C . GLN A 1 103 ? -3.049 -15.361 8.575 1.00 91.81 103 GLN A C 1
ATOM 827 O O . GLN A 1 103 ? -2.736 -16.536 8.364 1.00 91.81 103 GLN A O 1
ATOM 832 N N . GLN A 1 104 ? -2.917 -14.403 7.652 1.00 88.00 104 GLN A N 1
ATOM 833 C CA . GLN A 1 104 ? -2.331 -14.651 6.333 1.00 88.00 104 GLN A CA 1
ATOM 834 C C . GLN A 1 104 ? -0.873 -15.101 6.452 1.00 88.00 104 GLN A C 1
ATOM 836 O O . GLN A 1 104 ? -0.494 -16.107 5.854 1.00 88.00 104 GLN A O 1
ATOM 841 N N . LEU A 1 105 ? -0.075 -14.424 7.283 1.00 87.94 105 LEU A N 1
ATOM 842 C CA . LEU A 1 105 ? 1.320 -14.788 7.513 1.00 87.94 105 LEU A CA 1
ATOM 843 C C . LEU A 1 105 ? 1.437 -16.207 8.073 1.00 87.94 105 LEU A C 1
ATOM 845 O O . LEU A 1 105 ? 2.222 -17.000 7.562 1.00 87.94 105 LEU A O 1
ATOM 849 N N . LYS A 1 106 ? 0.608 -16.568 9.058 1.00 88.25 106 LYS A N 1
ATOM 850 C CA . LYS A 1 106 ? 0.581 -17.925 9.619 1.00 88.25 106 LYS A CA 1
ATOM 851 C C . LYS A 1 106 ? 0.227 -18.976 8.565 1.00 88.25 106 LYS A C 1
ATOM 853 O O . LYS A 1 106 ? 0.807 -20.063 8.567 1.00 88.25 106 LYS A O 1
ATOM 858 N N . MET A 1 107 ? -0.714 -18.674 7.669 1.00 86.31 107 MET A N 1
ATOM 859 C CA . MET A 1 107 ? -1.075 -19.566 6.565 1.00 86.31 107 MET A CA 1
ATOM 860 C C . MET A 1 107 ? 0.108 -19.760 5.612 1.00 86.31 107 MET A C 1
ATOM 862 O O . MET A 1 107 ? 0.458 -20.897 5.306 1.00 86.31 107 MET A O 1
ATOM 866 N N . VAL A 1 108 ? 0.768 -18.673 5.207 1.00 83.88 108 VAL A N 1
ATOM 867 C CA . VAL A 1 108 ? 1.950 -18.721 4.335 1.00 83.88 108 VAL A CA 1
ATOM 868 C C . VAL A 1 108 ? 3.097 -19.485 5.005 1.00 83.88 108 VAL A C 1
ATOM 870 O O . VAL A 1 108 ? 3.667 -20.380 4.392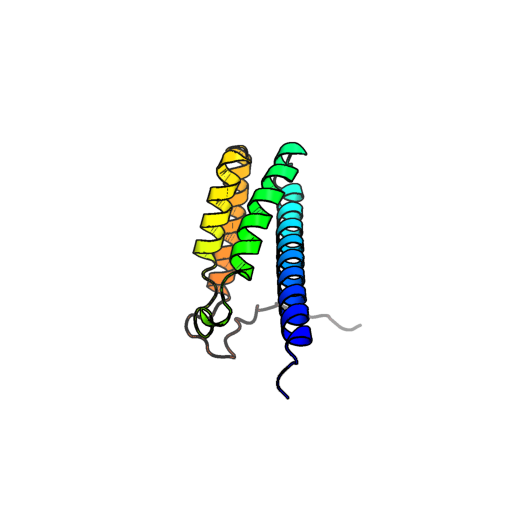 1.00 83.88 108 VAL A O 1
ATOM 873 N N . GLU A 1 109 ? 3.389 -19.226 6.281 1.00 81.69 109 GLU A N 1
ATOM 874 C CA . GLU A 1 109 ? 4.412 -19.948 7.055 1.00 81.69 109 GLU A CA 1
ATOM 875 C C . GLU A 1 109 ? 4.115 -21.452 7.191 1.00 81.69 109 GLU A C 1
ATOM 877 O O . GLU A 1 109 ? 5.041 -22.258 7.251 1.00 81.69 109 GLU A O 1
ATOM 882 N N . THR A 1 110 ? 2.837 -21.837 7.239 1.00 83.12 110 THR A N 1
ATOM 883 C CA . THR A 1 110 ? 2.419 -23.248 7.321 1.00 83.12 110 THR A CA 1
ATOM 884 C C . THR A 1 110 ? 2.523 -23.951 5.966 1.00 83.12 110 THR A C 1
ATOM 886 O O . THR A 1 110 ? 2.864 -25.130 5.913 1.00 83.12 110 THR A O 1
ATOM 889 N N . LEU A 1 111 ? 2.220 -23.242 4.875 1.00 79.25 111 LEU A N 1
ATOM 890 C CA . LEU A 1 111 ? 2.242 -23.780 3.513 1.00 79.25 111 LEU A CA 1
ATOM 891 C C . LEU A 1 111 ? 3.637 -23.748 2.874 1.00 79.25 111 LEU A C 1
ATOM 893 O O . LEU A 1 111 ? 3.880 -24.491 1.926 1.00 79.25 111 LEU A O 1
ATOM 897 N N . MET A 1 112 ? 4.554 -22.913 3.372 1.00 69.50 112 MET A N 1
ATOM 898 C CA . MET A 1 112 ? 5.943 -22.911 2.920 1.00 69.50 112 MET A CA 1
ATOM 899 C C . MET A 1 112 ? 6.724 -24.056 3.588 1.00 69.50 112 MET A C 1
ATOM 901 O O . MET A 1 112 ? 6.912 -24.046 4.808 1.00 69.50 112 MET A O 1
ATOM 905 N N . PRO A 1 113 ? 7.235 -25.041 2.824 1.00 58.22 113 PRO A N 1
ATOM 906 C CA . PRO A 1 113 ? 8.067 -26.091 3.390 1.00 58.22 113 PRO A CA 1
ATOM 907 C C . PRO A 1 113 ? 9.367 -25.474 3.913 1.00 58.22 113 PRO A C 1
ATOM 909 O O . PRO A 1 113 ? 10.068 -24.771 3.184 1.00 58.22 113 PRO A O 1
ATOM 912 N N . LYS A 1 114 ? 9.739 -25.786 5.161 1.00 57.16 114 LYS A N 1
ATOM 913 C CA . LYS A 1 114 ? 10.955 -25.290 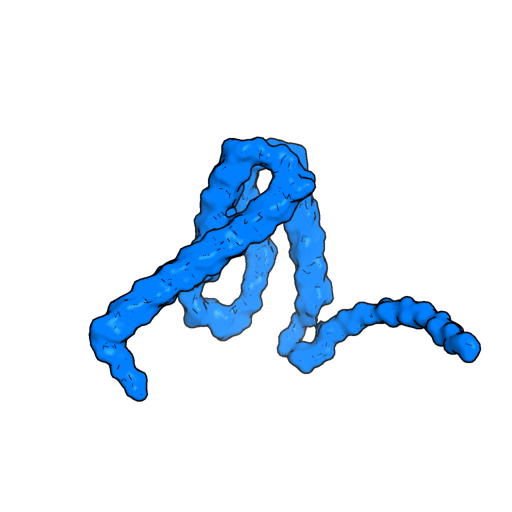5.844 1.00 57.16 114 LYS A CA 1
ATOM 914 C C . LYS A 1 114 ? 12.290 -25.742 5.207 1.00 57.16 114 LYS A C 1
ATOM 916 O O . LYS A 1 114 ? 13.323 -25.705 5.865 1.00 57.16 114 LYS A O 1
ATOM 921 N N . GLY A 1 115 ? 12.295 -26.187 3.949 1.00 56.25 115 GLY A N 1
ATOM 922 C CA . GLY A 1 115 ? 13.458 -26.791 3.298 1.00 56.25 115 GLY A CA 1
ATOM 923 C C . GLY A 1 115 ? 13.454 -26.827 1.768 1.00 56.25 115 GLY A C 1
ATOM 924 O O . GLY A 1 115 ? 14.252 -27.575 1.214 1.00 56.25 115 GLY A O 1
ATOM 925 N N . GLY A 1 116 ? 12.593 -26.066 1.078 1.00 47.28 116 GLY A N 1
ATOM 926 C CA . GLY A 1 116 ? 12.745 -25.799 -0.364 1.00 47.28 116 GLY A CA 1
ATOM 927 C C . GLY A 1 116 ? 12.835 -27.022 -1.290 1.00 47.28 116 GLY A C 1
ATOM 928 O O . GLY A 1 116 ? 13.460 -26.931 -2.344 1.00 47.28 116 GLY A O 1
ATOM 929 N N . LYS A 1 117 ? 12.246 -28.170 -0.929 1.00 40.69 117 LYS A N 1
ATOM 930 C CA . LYS A 1 117 ? 12.155 -29.315 -1.843 1.00 40.69 117 LYS A CA 1
ATOM 931 C C . LYS A 1 117 ? 10.890 -29.189 -2.702 1.00 40.69 117 LYS A C 1
ATOM 933 O O . LYS A 1 117 ? 9.799 -29.073 -2.141 1.00 40.69 117 LYS A O 1
ATOM 938 N N . PRO A 1 118 ? 10.999 -29.222 -4.043 1.00 40.28 118 PRO A N 1
ATOM 939 C CA . PRO A 1 118 ? 9.830 -29.315 -4.906 1.00 40.28 118 PRO A CA 1
ATOM 940 C C . PRO A 1 118 ? 9.145 -30.666 -4.658 1.00 40.28 118 PRO A C 1
ATOM 942 O O . PRO A 1 118 ? 9.723 -31.708 -4.955 1.00 40.28 118 PRO A O 1
ATOM 945 N N . GLY A 1 119 ? 7.943 -30.649 -4.073 1.00 51.22 119 GLY A N 1
ATOM 946 C CA . GLY A 1 119 ? 7.140 -31.854 -3.814 1.00 51.22 119 GLY A CA 1
ATOM 947 C C . GLY A 1 119 ? 6.395 -31.879 -2.476 1.00 51.22 119 GLY A C 1
ATOM 948 O O . GLY A 1 119 ? 5.393 -32.577 -2.372 1.00 51.22 119 GLY A O 1
ATOM 949 N N . ASP A 1 120 ? 6.805 -31.079 -1.489 1.00 46.56 120 ASP A N 1
ATOM 950 C CA . ASP A 1 120 ? 6.203 -31.081 -0.143 1.00 46.56 120 ASP A CA 1
ATOM 951 C C . ASP A 1 120 ? 5.035 -30.085 -0.010 1.00 46.56 120 ASP A C 1
ATOM 953 O O . ASP A 1 120 ? 4.975 -29.280 0.920 1.00 46.56 120 ASP A O 1
ATOM 957 N N . VAL A 1 121 ? 4.083 -30.115 -0.946 1.00 54.03 121 VAL A N 1
ATOM 958 C CA . VAL A 1 121 ? 2.775 -29.493 -0.695 1.00 54.03 121 VAL A CA 1
ATOM 959 C C . VAL A 1 121 ? 2.022 -30.388 0.282 1.00 54.03 121 VAL A C 1
ATOM 961 O O . VAL A 1 121 ? 1.737 -31.545 -0.026 1.00 54.03 121 VAL A O 1
ATOM 964 N N . ALA A 1 122 ? 1.685 -29.855 1.458 1.00 55.06 122 ALA A N 1
ATOM 965 C CA . ALA A 1 122 ? 0.704 -30.473 2.338 1.00 55.06 122 ALA A CA 1
ATOM 966 C C . ALA A 1 122 ? -0.606 -30.623 1.552 1.00 55.06 122 ALA A C 1
ATOM 968 O O . ALA A 1 122 ? -1.316 -29.645 1.331 1.00 55.06 122 ALA A O 1
ATOM 969 N N . ILE A 1 123 ? -0.892 -31.838 1.078 1.00 52.72 123 ILE A N 1
ATOM 970 C CA . ILE A 1 123 ? -2.146 -32.154 0.400 1.00 52.72 123 ILE A CA 1
ATOM 971 C C . ILE A 1 123 ? -3.257 -31.909 1.428 1.00 52.72 123 ILE A C 1
ATOM 973 O O . ILE A 1 123 ? -3.281 -32.601 2.453 1.00 52.72 123 ILE A O 1
ATOM 977 N N . PRO A 1 124 ? -4.170 -30.943 1.218 1.00 49.66 124 PRO A N 1
ATOM 978 C CA . PRO A 1 124 ? -5.348 -30.857 2.059 1.00 49.66 124 PRO A CA 1
ATOM 979 C C . PRO A 1 124 ? -6.123 -32.165 1.881 1.00 49.66 124 PRO A C 1
ATOM 981 O O . PRO A 1 124 ? -6.496 -32.526 0.766 1.00 49.66 124 PRO A O 1
ATOM 984 N N . GLN A 1 125 ? -6.334 -32.894 2.977 1.00 44.38 125 GLN A N 1
ATOM 985 C CA . GLN A 1 125 ? -7.200 -34.071 3.012 1.00 44.38 125 GLN A CA 1
ATOM 986 C C . GLN A 1 125 ? -8.638 -33.607 2.740 1.00 44.38 125 GLN A C 1
ATOM 988 O O . GLN A 1 125 ? -9.390 -33.290 3.662 1.00 44.38 125 GLN A O 1
ATOM 993 N N . ILE A 1 126 ? -9.015 -33.497 1.465 1.00 51.94 126 ILE A N 1
ATOM 994 C CA . ILE A 1 126 ? -10.402 -33.275 1.064 1.00 51.94 126 ILE A CA 1
ATOM 995 C C . ILE A 1 126 ? -11.121 -34.597 1.308 1.00 51.94 126 ILE A C 1
ATOM 997 O O . ILE A 1 126 ? -10.985 -35.548 0.540 1.00 51.94 126 ILE A O 1
ATOM 1001 N N . ASN A 1 127 ? -11.873 -34.659 2.405 1.00 44.69 127 ASN A N 1
ATOM 1002 C CA . ASN A 1 127 ? -12.762 -35.773 2.692 1.00 44.69 127 ASN A CA 1
ATOM 1003 C C . ASN A 1 127 ? -13.955 -35.693 1.724 1.00 44.69 127 ASN A C 1
ATOM 1005 O O . ASN A 1 127 ? -14.974 -35.067 2.013 1.00 44.69 127 ASN A O 1
ATOM 1009 N N . ILE A 1 128 ? -13.784 -36.252 0.528 1.00 51.22 128 ILE A N 1
ATOM 1010 C CA . ILE A 1 128 ? -14.861 -36.424 -0.447 1.00 51.22 128 ILE A CA 1
ATOM 1011 C C . ILE A 1 128 ? -15.870 -37.419 0.127 1.00 51.22 128 ILE A C 1
ATOM 1013 O O . ILE A 1 128 ? -15.584 -38.606 0.274 1.00 51.22 128 ILE A O 1
ATOM 1017 N N . LEU A 1 129 ? -17.055 -36.913 0.478 1.00 45.66 129 LEU A N 1
ATOM 1018 C CA . LEU A 1 129 ? -18.210 -37.739 0.819 1.00 45.66 129 LEU A CA 1
ATOM 1019 C C . LEU A 1 129 ? -18.513 -38.689 -0.357 1.00 45.66 129 LEU A C 1
ATOM 1021 O O . LEU A 1 129 ? -18.475 -38.246 -1.509 1.00 45.66 129 LEU A O 1
ATOM 1025 N N . PRO A 1 130 ? -18.818 -39.975 -0.104 1.00 45.72 130 PRO A N 1
ATOM 1026 C CA . PRO A 1 130 ? -19.134 -40.915 -1.169 1.00 45.72 130 PRO A CA 1
ATOM 1027 C C . PRO A 1 130 ? -20.446 -40.507 -1.846 1.00 45.72 130 PRO A C 1
ATOM 1029 O O . PRO A 1 130 ? -21.501 -40.475 -1.215 1.00 45.72 130 PRO A O 1
ATOM 1032 N N . VAL A 1 131 ? -20.377 -40.202 -3.141 1.00 49.88 131 VAL A N 1
ATOM 1033 C CA . VAL A 1 131 ? -21.563 -40.084 -3.992 1.00 49.88 131 VAL A CA 1
ATOM 1034 C C . VAL A 1 131 ? -22.056 -41.493 -4.322 1.00 49.88 131 VAL A C 1
ATOM 1036 O O . VAL A 1 131 ? -21.371 -42.264 -4.991 1.00 49.88 131 VAL A O 1
ATOM 1039 N N . THR A 1 132 ? -23.227 -41.861 -3.810 1.00 43.88 132 THR A N 1
ATOM 1040 C CA . THR A 1 132 ? -23.934 -43.079 -4.217 1.00 43.88 132 THR A CA 1
ATOM 1041 C C . THR A 1 132 ? -24.490 -42.890 -5.634 1.00 43.88 132 THR A C 1
ATOM 1043 O O . THR A 1 132 ? -25.185 -41.899 -5.870 1.00 43.88 132 THR A O 1
ATOM 1046 N N . PRO A 1 133 ? -24.199 -43.791 -6.588 1.00 49.91 133 PRO A N 1
ATOM 1047 C CA . PRO A 1 133 ? -24.821 -43.746 -7.907 1.00 49.91 133 PRO A CA 1
ATOM 1048 C C . PRO A 1 133 ? -26.289 -44.223 -7.853 1.00 49.91 133 PRO A C 1
ATOM 1050 O O . PRO A 1 133 ? -26.634 -44.986 -6.944 1.00 49.91 133 PRO A O 1
ATOM 1053 N N . PRO A 1 134 ? -27.138 -43.754 -8.789 1.00 56.66 134 PRO A N 1
ATOM 1054 C CA . PRO A 1 134 ? -28.550 -44.132 -8.894 1.00 56.66 134 PRO A CA 1
ATOM 1055 C C . PRO A 1 134 ? -28.764 -45.584 -9.338 1.00 56.66 134 PRO A C 1
ATOM 1057 O O . PRO A 1 134 ? -27.898 -46.124 -10.066 1.00 56.66 134 PRO A O 1
#

Secondary structure (DSSP, 8-state):
-PPPHHHHHHHHHHHHHHHHHHHHHHHHHHHHHHHHHH---HHHHHHHHHHHHHHHHHHHHS-GGGGSSPPP-HHHHHHHHHHHHTTTS-HHHHHHHHHHHHHHHHHHHHHS-TT--TT---------------